Protein AF-A0A2G2PF97-F1 (afdb_monomer_lite)

Radius of gyration: 15.63 Å; chains: 1; bounding box: 39×35×48 Å

Foldseek 3Di:
DPPPDPDDWDKDFLFKFWFDDWDWDQFLNDTWTWTWGAGDDVRHQKIWIFIDDQFGAFIWIQHNVRDTDTAAGPPKHKWKWWQDPVGIDTDGPVVVVVVVVPPDPDTTIITIMIIGDDVVCVPPVVNQQVSLVVQVSRVHHNHDDNNSVVD

Sequence (151 aa):
MNNVSNEKRKTKEIFVGTLTAIEEEAINGTDIGMLIINGEDAYSGQTLKVATENENLFANIIDKEGVSKPYIMGPDSICYLLDGIDGIKILDVTAINDLFNCPISKSIKIYVIGIDAPQNVKNCPKLIENWCEINKSLGGPDTYTQAWLGA

Secondary structure (DSSP, 8-state):
----------EEEEEEEEEEEEEEEEETTEEEEEEEEEE-GGGTT-EEEEEESSSEEEEEEE-TT--EEEEEETTSEEEEEEEETTEEEEE-HHHHHHHHHS---S-EEEEEEEEPPPHHHHT-HHHHHHHHHHHHHTTS-SS---HHHH-

pLDDT: mean 84.65, std 14.06, range [39.16, 97.44]

Structure (mmCIF, N/CA/C/O backbone):
data_AF-A0A2G2PF97-F1
#
_entry.id   AF-A0A2G2PF97-F1
#
loop_
_atom_site.group_PDB
_atom_site.id
_atom_site.type_symbol
_atom_site.label_atom_id
_atom_site.label_alt_id
_atom_site.label_comp_id
_atom_site.label_asym_id
_atom_site.label_entity_id
_atom_site.label_seq_id
_atom_site.pdbx_PDB_ins_code
_atom_site.Cartn_x
_atom_site.Cartn_y
_atom_site.Cartn_z
_atom_site.occupancy
_atom_site.B_iso_or_equiv
_atom_site.auth_seq_id
_atom_site.auth_comp_id
_atom_site.auth_asym_id
_atom_site.auth_atom_id
_atom_site.pdbx_PDB_model_num
ATOM 1 N N . MET A 1 1 ? -8.492 -6.528 -29.016 1.00 39.16 1 MET A N 1
ATOM 2 C CA . MET A 1 1 ? -8.438 -7.980 -28.739 1.00 39.16 1 MET A CA 1
ATOM 3 C C . MET A 1 1 ? -8.668 -8.159 -27.250 1.00 39.16 1 MET A C 1
ATOM 5 O O . MET A 1 1 ? -7.832 -7.711 -26.479 1.00 39.16 1 MET A O 1
ATOM 9 N N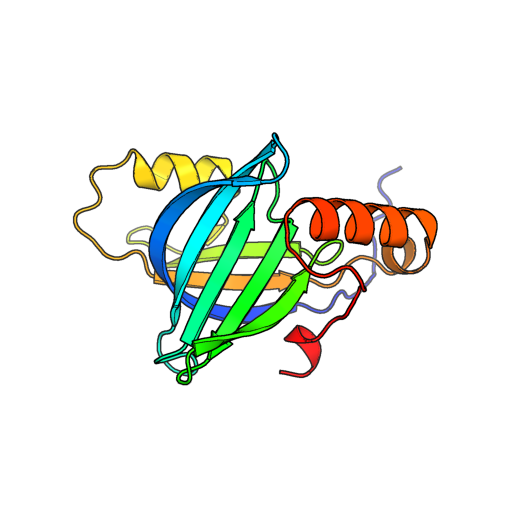 . ASN A 1 2 ? -9.800 -8.737 -26.842 1.00 45.00 2 ASN A N 1
ATOM 10 C CA . ASN A 1 2 ? -10.055 -9.059 -25.436 1.00 45.00 2 ASN A CA 1
ATOM 11 C C . ASN A 1 2 ? -9.400 -10.405 -25.127 1.00 45.00 2 ASN A C 1
ATOM 13 O O . ASN A 1 2 ? -10.047 -11.447 -25.187 1.00 45.00 2 ASN A O 1
ATOM 17 N N . ASN A 1 3 ? -8.097 -10.384 -24.853 1.00 47.41 3 ASN A N 1
ATOM 18 C CA . ASN A 1 3 ? -7.433 -11.535 -24.259 1.00 47.41 3 ASN A CA 1
ATOM 19 C C . ASN A 1 3 ? -7.862 -11.585 -22.795 1.00 47.41 3 ASN A C 1
ATOM 21 O O . ASN A 1 3 ? -7.356 -10.828 -21.970 1.00 47.41 3 ASN A O 1
ATOM 25 N N . VAL A 1 4 ? -8.826 -12.447 -22.477 1.00 54.84 4 VAL A N 1
ATOM 26 C CA . VAL A 1 4 ? -9.107 -12.792 -21.084 1.00 54.84 4 VAL A CA 1
ATOM 27 C C . VAL A 1 4 ? -7.865 -13.511 -20.567 1.00 54.84 4 VAL A C 1
ATOM 29 O O . VAL A 1 4 ? -7.532 -14.603 -21.026 1.00 54.84 4 VAL A O 1
ATOM 32 N N . SER A 1 5 ? -7.122 -12.854 -19.678 1.00 58.31 5 SER A N 1
ATOM 33 C CA . SER A 1 5 ? -5.981 -13.473 -19.013 1.00 58.31 5 SER A CA 1
ATOM 34 C C . SER A 1 5 ? -6.489 -14.620 -18.136 1.00 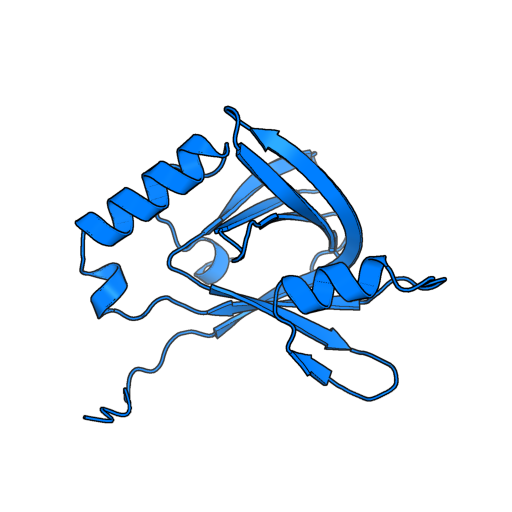58.31 5 SER A C 1
ATOM 36 O O . SER A 1 5 ? -7.270 -14.395 -17.216 1.00 58.31 5 SER A O 1
ATOM 38 N N . ASN A 1 6 ? -6.044 -15.848 -18.414 1.00 66.44 6 ASN A N 1
ATOM 39 C CA . ASN A 1 6 ? -6.277 -17.021 -17.558 1.00 66.44 6 ASN A CA 1
ATOM 40 C C . ASN A 1 6 ? -5.272 -17.096 -16.389 1.00 66.44 6 ASN A C 1
ATOM 42 O O . ASN A 1 6 ? -5.161 -18.126 -15.720 1.00 66.44 6 ASN A O 1
ATOM 46 N N . GLU A 1 7 ? -4.491 -16.037 -16.170 1.00 72.00 7 GLU A N 1
ATOM 47 C CA . GLU A 1 7 ? -3.489 -15.985 -15.117 1.00 72.00 7 GLU A CA 1
ATOM 48 C C . GLU A 1 7 ? -4.156 -15.948 -13.737 1.00 72.00 7 GLU A C 1
ATOM 50 O O . GLU A 1 7 ? -4.884 -15.016 -13.389 1.00 72.00 7 GLU A O 1
ATOM 55 N N . LYS A 1 8 ? -3.880 -16.971 -12.922 1.00 83.00 8 LYS A N 1
ATOM 56 C CA . LYS A 1 8 ? -4.298 -17.012 -11.519 1.00 83.00 8 LYS A CA 1
ATOM 57 C C . LYS A 1 8 ? -3.319 -16.193 -10.681 1.00 83.00 8 LYS A C 1
ATOM 59 O O . LYS A 1 8 ? -2.314 -16.721 -10.211 1.00 83.00 8 LYS A O 1
ATOM 64 N N . ARG A 1 9 ? -3.615 -14.905 -10.512 1.00 88.38 9 ARG A N 1
ATOM 65 C CA . ARG A 1 9 ? -2.858 -14.019 -9.616 1.00 88.38 9 ARG A CA 1
ATOM 66 C C . ARG A 1 9 ? -3.170 -14.364 -8.162 1.00 88.38 9 ARG A C 1
ATOM 68 O O . ARG A 1 9 ? -4.299 -14.735 -7.840 1.00 88.38 9 ARG A O 1
ATOM 75 N N . LYS A 1 10 ? -2.168 -14.272 -7.286 1.00 92.31 10 LYS A N 1
ATOM 76 C CA . LYS A 1 10 ? -2.383 -14.442 -5.845 1.00 92.31 10 LYS A CA 1
ATOM 77 C C . LYS A 1 10 ? -3.115 -13.216 -5.303 1.00 92.31 10 LYS A C 1
ATOM 79 O O . LYS A 1 10 ? -2.770 -12.087 -5.643 1.00 92.31 10 LYS A O 1
ATOM 84 N N . THR A 1 11 ? -4.097 -13.453 -4.445 1.00 92.88 11 THR A N 1
ATOM 85 C CA . THR A 1 11 ? -4.852 -12.413 -3.744 1.00 92.88 11 THR A CA 1
ATOM 86 C C . THR A 1 11 ? -4.919 -12.785 -2.276 1.00 92.88 11 THR A C 1
ATOM 88 O O . THR A 1 11 ? -5.133 -13.956 -1.954 1.00 92.88 11 THR A O 1
ATOM 91 N N . LYS A 1 12 ? -4.705 -11.813 -1.392 1.00 93.25 12 LYS A N 1
ATOM 92 C CA . LYS A 1 12 ? -4.648 -12.050 0.050 1.00 93.25 12 LYS A CA 1
ATOM 93 C C . LYS A 1 12 ? -5.150 -10.827 0.806 1.00 93.25 12 LYS A C 1
ATOM 95 O O . LYS A 1 12 ? -4.878 -9.704 0.396 1.00 93.25 12 LYS A O 1
ATOM 100 N N . GLU A 1 13 ? -5.834 -11.046 1.921 1.00 93.88 13 GLU A N 1
ATOM 101 C CA . GLU A 1 13 ? -5.966 -10.016 2.948 1.00 93.88 13 GLU A CA 1
ATOM 102 C C . GLU A 1 13 ? -4.589 -9.778 3.571 1.00 93.88 13 GLU A C 1
ATOM 104 O O . GLU A 1 13 ? -3.987 -10.692 4.134 1.00 93.88 13 GLU A O 1
ATOM 109 N N . ILE A 1 14 ? -4.065 -8.569 3.408 1.00 95.56 14 ILE A N 1
ATOM 110 C CA . ILE A 1 14 ? -2.736 -8.202 3.902 1.00 95.56 14 ILE A CA 1
ATOM 111 C C . ILE A 1 14 ? -2.816 -7.375 5.184 1.00 95.56 14 ILE A C 1
ATOM 113 O O . ILE A 1 14 ? -1.832 -7.262 5.904 1.00 95.56 14 ILE A O 1
ATOM 117 N N . PHE A 1 15 ? -3.974 -6.783 5.480 1.00 96.12 15 PHE A N 1
ATOM 118 C CA . PHE A 1 15 ? -4.189 -6.045 6.717 1.00 96.12 15 PHE A CA 1
ATOM 119 C C . PHE A 1 15 ? -5.681 -5.858 6.985 1.00 96.12 15 PHE A C 1
ATOM 121 O O . PHE A 1 15 ? -6.468 -5.708 6.049 1.00 96.12 15 PHE A O 1
ATOM 128 N N . VAL A 1 16 ? -6.062 -5.797 8.257 1.00 94.81 16 VAL A N 1
ATOM 129 C CA . VAL A 1 16 ? -7.402 -5.389 8.697 1.00 94.81 16 VAL A CA 1
ATOM 130 C C . VAL A 1 16 ? -7.239 -4.369 9.799 1.00 94.81 16 VAL A C 1
ATOM 132 O O . VAL A 1 16 ? -6.439 -4.567 10.715 1.00 94.81 16 VAL A O 1
ATOM 135 N N . GLY A 1 17 ? -7.995 -3.283 9.726 1.00 93.19 17 GLY A N 1
ATOM 136 C CA . GLY A 1 17 ? -7.918 -2.255 10.745 1.00 93.19 17 GLY A CA 1
ATOM 137 C C . GLY A 1 17 ? -8.967 -1.174 10.606 1.00 93.19 17 GLY A C 1
ATOM 138 O O . GLY A 1 17 ? -9.879 -1.266 9.789 1.00 93.19 17 GLY A O 1
ATOM 139 N N . THR A 1 18 ? -8.797 -0.125 11.394 1.00 89.56 18 THR A N 1
ATOM 140 C CA . THR A 1 18 ? -9.566 1.110 11.286 1.00 89.56 18 THR A CA 1
ATOM 141 C C . THR A 1 18 ? -8.703 2.175 10.618 1.00 89.56 18 THR A C 1
ATOM 143 O O . THR A 1 18 ? -7.591 2.450 11.073 1.00 89.56 18 THR A O 1
ATOM 146 N N . LEU A 1 19 ? -9.220 2.802 9.560 1.00 87.25 19 LEU A N 1
ATOM 147 C CA . LEU A 1 19 ? -8.606 3.988 8.961 1.00 87.25 19 LEU A CA 1
ATOM 148 C C . LEU A 1 19 ? -8.769 5.174 9.923 1.00 87.25 19 LEU A C 1
ATOM 150 O O . LEU A 1 19 ? -9.894 5.563 10.237 1.00 87.25 19 LEU A O 1
ATOM 154 N N . THR A 1 20 ? -7.659 5.720 10.421 1.00 85.50 20 THR A N 1
ATOM 155 C CA . THR A 1 20 ? -7.666 6.764 11.463 1.00 85.50 20 THR A CA 1
ATOM 156 C C . THR A 1 20 ? -7.244 8.139 10.975 1.00 85.50 20 THR A C 1
ATOM 158 O O . THR A 1 20 ? -7.612 9.129 11.601 1.00 85.50 20 THR A O 1
ATOM 161 N N . ALA A 1 21 ? -6.478 8.214 9.887 1.00 83.38 21 ALA A N 1
ATOM 162 C CA . ALA A 1 21 ? -6.068 9.477 9.287 1.00 83.38 21 ALA A CA 1
ATOM 163 C C . ALA A 1 21 ? -5.718 9.297 7.806 1.00 83.38 21 ALA A C 1
ATOM 165 O O . ALA A 1 21 ? -5.315 8.210 7.383 1.00 83.38 21 ALA A O 1
ATOM 166 N N . ILE A 1 22 ? -5.851 10.390 7.059 1.00 82.69 22 ILE A N 1
ATOM 167 C CA . ILE A 1 22 ? -5.181 10.611 5.780 1.00 82.69 22 ILE A CA 1
ATOM 168 C C . ILE A 1 22 ? -4.387 11.894 5.962 1.00 82.69 22 ILE 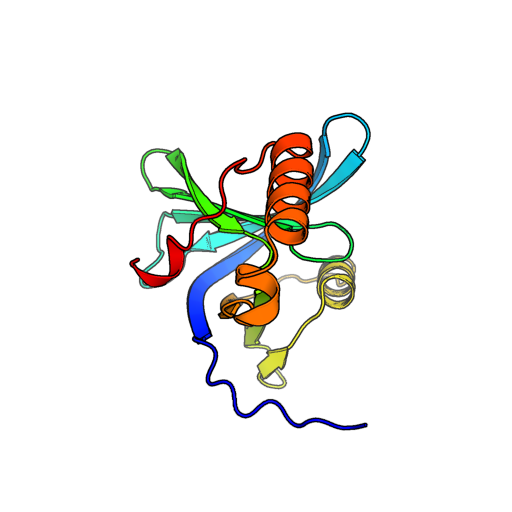A C 1
ATOM 170 O O . ILE A 1 22 ? -4.963 12.944 6.246 1.00 82.69 22 ILE A O 1
ATOM 174 N N . GLU A 1 23 ? -3.072 11.779 5.882 1.00 85.56 23 GLU A N 1
ATOM 175 C CA . GLU A 1 23 ? -2.151 12.903 6.008 1.00 85.56 23 GLU A CA 1
ATOM 176 C C . GLU A 1 23 ? -1.636 13.271 4.616 1.00 85.56 23 GLU A C 1
ATOM 178 O O . GLU A 1 23 ? -1.422 12.392 3.786 1.00 85.56 23 GLU A O 1
ATOM 183 N N . GLU A 1 24 ? -1.456 14.559 4.342 1.00 82.06 24 GLU A N 1
ATOM 184 C CA . GLU A 1 24 ? -0.735 15.010 3.151 1.00 82.06 24 GLU A CA 1
ATOM 185 C C . GLU A 1 24 ? 0.729 15.227 3.535 1.00 82.06 24 GLU A C 1
ATOM 187 O O . GLU A 1 24 ? 1.034 15.981 4.464 1.00 82.06 24 GLU A O 1
ATOM 192 N N . GLU A 1 25 ? 1.640 14.563 2.828 1.00 83.38 25 GLU A N 1
ATOM 193 C CA . GLU A 1 25 ? 3.079 14.721 3.002 1.00 83.38 25 GLU A CA 1
ATOM 194 C C . GLU A 1 25 ? 3.707 15.217 1.696 1.00 83.38 25 GLU A C 1
ATOM 196 O O . GLU A 1 25 ? 3.533 14.621 0.637 1.00 83.38 25 GLU A O 1
ATOM 201 N N . ALA A 1 26 ? 4.483 16.298 1.771 1.00 81.25 26 ALA A N 1
ATOM 202 C CA . ALA A 1 26 ? 5.286 16.761 0.645 1.00 81.25 26 ALA A CA 1
ATOM 203 C C . ALA A 1 26 ? 6.659 16.076 0.688 1.00 81.25 26 ALA A C 1
ATOM 205 O O . ALA A 1 26 ? 7.520 16.437 1.498 1.00 81.25 26 ALA A O 1
ATOM 206 N N . ILE A 1 27 ? 6.890 15.104 -0.197 1.00 79.44 27 ILE A N 1
ATOM 207 C CA . ILE A 1 27 ? 8.156 14.371 -0.292 1.00 79.44 27 ILE A CA 1
ATOM 208 C C . ILE A 1 27 ? 8.844 14.727 -1.605 1.00 79.44 27 ILE A C 1
ATOM 210 O O . ILE A 1 27 ? 8.317 14.508 -2.690 1.00 79.44 27 ILE A O 1
ATOM 214 N N . ASN A 1 28 ? 10.044 15.310 -1.512 1.00 78.69 28 ASN A N 1
ATOM 215 C CA . ASN A 1 28 ? 10.846 15.726 -2.671 1.00 78.69 28 ASN A CA 1
ATOM 216 C C . ASN A 1 28 ? 10.081 16.611 -3.679 1.00 78.69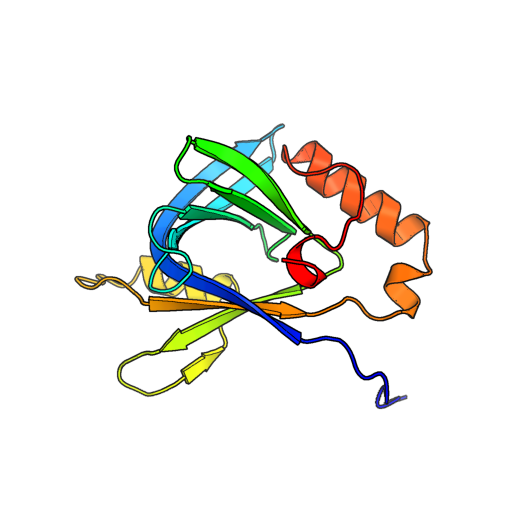 28 ASN A C 1
ATOM 218 O O . ASN A 1 28 ? 10.334 16.560 -4.881 1.00 78.69 28 ASN A O 1
ATOM 222 N N . GLY A 1 29 ? 9.163 17.446 -3.180 1.00 78.25 29 GLY A N 1
ATOM 223 C CA . GLY A 1 29 ? 8.347 18.342 -4.003 1.00 78.25 29 GLY A CA 1
ATOM 224 C C . GLY A 1 29 ? 7.148 17.674 -4.681 1.00 78.25 29 GLY A C 1
ATOM 225 O O . GLY A 1 29 ? 6.551 18.294 -5.556 1.00 78.25 29 GLY A O 1
ATOM 226 N N . THR A 1 30 ? 6.818 16.439 -4.295 1.00 79.56 30 THR A N 1
ATOM 227 C CA . THR A 1 30 ? 5.605 15.720 -4.702 1.00 79.56 30 THR A CA 1
ATOM 228 C C . THR A 1 30 ? 4.679 15.592 -3.498 1.00 79.56 30 THR A C 1
ATOM 230 O O . THR A 1 30 ? 5.126 15.164 -2.432 1.00 79.56 30 THR A O 1
ATOM 233 N N . ASP A 1 31 ? 3.417 15.978 -3.661 1.00 82.56 31 ASP A N 1
ATOM 234 C CA . ASP A 1 31 ? 2.404 15.854 -2.614 1.00 82.56 31 ASP A CA 1
ATOM 235 C C . ASP A 1 31 ? 1.817 14.443 -2.657 1.00 82.56 31 ASP A C 1
ATOM 237 O O . ASP A 1 31 ? 1.212 14.047 -3.653 1.00 82.56 31 ASP A O 1
ATOM 241 N N . ILE A 1 32 ? 1.994 13.683 -1.578 1.00 86.56 32 ILE A N 1
ATOM 242 C CA . ILE A 1 32 ? 1.441 12.337 -1.446 1.00 86.56 32 ILE A CA 1
ATOM 243 C C . ILE A 1 32 ? 0.433 12.273 -0.305 1.00 86.56 32 ILE A C 1
ATOM 245 O O . ILE A 1 32 ? 0.599 12.898 0.742 1.00 86.56 32 ILE A O 1
ATOM 249 N N . GLY A 1 33 ? -0.604 11.466 -0.495 1.00 87.50 33 GLY A N 1
ATOM 250 C CA . GLY A 1 33 ? -1.491 11.054 0.580 1.00 87.50 33 GLY A CA 1
ATOM 251 C C . GLY A 1 33 ? -0.883 9.894 1.363 1.00 87.50 33 GLY A C 1
ATOM 252 O O . GLY A 1 33 ? -0.336 8.954 0.789 1.00 87.50 33 GLY A O 1
ATOM 253 N N . MET A 1 34 ? -1.028 9.928 2.680 1.00 90.00 34 MET A N 1
ATOM 254 C CA . MET A 1 34 ? -0.598 8.885 3.600 1.00 90.00 34 MET A CA 1
ATOM 255 C C . MET A 1 34 ? -1.796 8.383 4.394 1.00 90.00 34 MET A C 1
ATOM 257 O O . MET A 1 34 ? -2.253 9.025 5.339 1.00 90.00 34 MET A O 1
ATOM 261 N N . LEU A 1 35 ? -2.307 7.210 4.024 1.00 90.00 35 LEU A N 1
ATOM 262 C CA . LEU A 1 35 ? -3.369 6.547 4.774 1.00 90.00 35 LEU A CA 1
ATOM 263 C C . LEU A 1 35 ? -2.762 5.852 5.988 1.00 90.00 35 LEU A C 1
ATOM 265 O O . LEU A 1 35 ? -1.826 5.060 5.857 1.00 90.00 35 LEU A O 1
ATOM 269 N N . ILE A 1 36 ? -3.339 6.101 7.160 1.00 91.81 36 ILE A N 1
ATOM 270 C CA . ILE A 1 36 ? -2.923 5.490 8.423 1.00 91.81 36 ILE A CA 1
ATOM 271 C C . ILE A 1 36 ? -4.034 4.573 8.917 1.00 91.81 36 ILE A C 1
ATOM 273 O O . ILE A 1 36 ? -5.109 5.032 9.310 1.00 91.81 36 ILE A O 1
ATOM 277 N N . ILE A 1 37 ? -3.758 3.269 8.912 1.00 93.44 37 ILE A N 1
ATOM 278 C CA . ILE A 1 37 ? -4.702 2.224 9.304 1.00 93.44 37 ILE A CA 1
ATOM 279 C C . ILE A 1 37 ? -4.160 1.516 10.544 1.00 93.44 37 ILE A C 1
ATOM 281 O O . ILE A 1 37 ? -3.124 0.852 10.492 1.00 93.44 37 ILE A O 1
ATOM 285 N N . ASN A 1 38 ? -4.871 1.629 11.662 1.00 94.62 38 ASN A N 1
ATOM 286 C CA . ASN A 1 38 ? -4.509 0.943 12.898 1.00 94.62 38 ASN A CA 1
ATOM 287 C C . ASN A 1 38 ? -5.099 -0.463 12.914 1.00 94.62 38 ASN A C 1
ATOM 289 O O . ASN A 1 38 ? -6.302 -0.636 12.721 1.00 94.62 38 ASN A O 1
ATOM 293 N N . GLY A 1 39 ? -4.241 -1.457 13.132 1.00 95.88 39 GLY A N 1
ATOM 294 C CA . GLY A 1 39 ? -4.585 -2.863 13.001 1.00 95.88 39 GLY A CA 1
ATOM 295 C C . GLY A 1 39 ? -5.595 -3.341 14.037 1.00 95.88 39 GLY A C 1
ATOM 296 O O . GLY A 1 39 ? -5.532 -2.992 15.218 1.00 95.88 39 GLY A O 1
ATOM 297 N N . GLU A 1 40 ? -6.503 -4.192 13.578 1.00 93.19 40 GLU A N 1
ATOM 298 C CA . GLU A 1 40 ? -7.483 -4.916 14.381 1.00 93.19 40 GLU A CA 1
ATOM 299 C C . GLU A 1 40 ? -7.201 -6.418 14.346 1.00 93.19 40 GLU A C 1
ATOM 301 O O . GLU A 1 40 ? -6.428 -6.906 13.519 1.00 93.19 40 GLU A O 1
ATOM 306 N N . ASP A 1 41 ? -7.846 -7.164 15.244 1.00 91.19 41 ASP A N 1
ATOM 307 C CA . ASP A 1 41 ? -7.804 -8.625 15.260 1.00 91.19 41 ASP A CA 1
ATOM 308 C C . ASP A 1 41 ? -6.351 -9.155 15.253 1.00 91.19 41 ASP A C 1
ATOM 310 O O . ASP A 1 41 ? -5.558 -8.831 16.145 1.00 91.19 41 ASP A O 1
ATOM 314 N N . ALA A 1 42 ? -5.973 -9.936 14.236 1.00 92.75 42 ALA A N 1
ATOM 315 C CA . ALA A 1 42 ? -4.624 -10.487 14.075 1.00 92.75 42 ALA A CA 1
ATOM 316 C C . ALA A 1 42 ? -3.528 -9.414 13.897 1.00 92.75 42 ALA A C 1
ATOM 318 O O . ALA A 1 42 ? -2.355 -9.683 14.159 1.00 92.75 42 ALA A O 1
ATOM 319 N N . TYR A 1 43 ? -3.902 -8.197 13.502 1.00 95.12 43 TYR A N 1
ATOM 320 C CA . TYR A 1 43 ? -3.001 -7.068 13.271 1.00 95.12 43 TYR A CA 1
ATOM 321 C C . TYR A 1 43 ? -2.961 -6.088 14.454 1.00 95.12 43 TYR A C 1
ATOM 323 O O . TYR A 1 43 ? -2.302 -5.053 14.373 1.00 95.12 43 TYR A O 1
ATOM 331 N N . SER A 1 44 ? -3.634 -6.400 15.570 1.00 95.50 44 SER A N 1
ATOM 332 C CA . SER A 1 44 ? -3.717 -5.506 16.731 1.00 95.50 44 SER A CA 1
ATOM 333 C C . SER A 1 44 ? -2.341 -5.046 17.223 1.00 95.50 44 SER A C 1
ATOM 335 O O . SER A 1 44 ? -1.440 -5.857 17.469 1.00 95.50 44 SER A O 1
ATOM 337 N N . GLY A 1 45 ? -2.208 -3.727 17.394 1.00 95.12 45 GLY A N 1
ATOM 338 C CA . GLY A 1 45 ? -0.992 -3.040 17.838 1.00 95.12 45 GLY A CA 1
ATOM 339 C C . GLY A 1 45 ? 0.021 -2.754 16.728 1.00 95.12 45 GLY A C 1
ATOM 340 O O . GLY A 1 45 ? 1.095 -2.249 17.026 1.00 95.12 45 GLY A O 1
ATOM 341 N N . GLN A 1 46 ? -0.308 -3.076 15.478 1.00 97.44 46 GLN A N 1
ATOM 342 C CA . GLN A 1 46 ? 0.459 -2.682 14.299 1.00 97.44 46 GLN A CA 1
ATOM 343 C C . GLN A 1 46 ? -0.258 -1.536 13.581 1.00 97.44 46 GLN A C 1
ATOM 345 O O . GLN A 1 46 ? -1.475 -1.378 13.705 1.00 97.44 46 GLN A O 1
ATOM 350 N N . THR A 1 47 ? 0.479 -0.776 12.782 1.00 97.31 47 THR A N 1
ATOM 351 C CA . THR A 1 47 ? -0.080 0.265 11.913 1.00 97.31 47 THR A CA 1
ATOM 352 C C . THR A 1 47 ? 0.371 0.012 10.484 1.00 97.31 47 THR A C 1
ATOM 354 O O . THR A 1 47 ? 1.561 -0.169 10.232 1.00 97.31 47 THR A O 1
ATOM 357 N N . LEU A 1 48 ? -0.564 0.025 9.539 1.00 97.06 48 LEU A N 1
ATOM 358 C CA . LEU A 1 48 ? -0.246 0.062 8.118 1.00 97.06 48 LEU A CA 1
ATOM 359 C C . LEU A 1 48 ? -0.272 1.518 7.652 1.00 97.06 48 LEU A C 1
ATOM 361 O O . LEU A 1 48 ? -1.291 2.198 7.786 1.00 97.06 48 LEU A O 1
ATOM 365 N N . LYS A 1 49 ? 0.849 1.983 7.099 1.00 95.12 49 LYS A N 1
ATOM 366 C CA . LYS A 1 49 ? 0.938 3.271 6.408 1.00 95.12 49 LYS A CA 1
ATOM 367 C C . LYS A 1 49 ? 0.986 3.030 4.910 1.00 95.12 49 LYS A C 1
ATOM 369 O O . LYS A 1 49 ? 1.916 2.367 4.453 1.00 95.12 49 LYS A O 1
ATOM 374 N N . VAL A 1 50 ? 0.020 3.559 4.164 1.00 94.56 50 VAL A N 1
ATOM 375 C CA . VAL A 1 50 ? -0.045 3.423 2.702 1.00 94.56 50 VAL A CA 1
ATOM 376 C C . VAL A 1 50 ? 0.184 4.778 2.050 1.00 94.56 50 VAL A C 1
ATOM 378 O O . VAL A 1 50 ? -0.562 5.714 2.322 1.00 94.56 50 VAL A O 1
ATOM 381 N N . ALA A 1 51 ? 1.195 4.862 1.188 1.00 93.00 51 ALA A N 1
ATOM 382 C CA . ALA A 1 51 ? 1.439 6.021 0.343 1.00 93.00 51 ALA A CA 1
ATOM 383 C C . ALA A 1 51 ? 0.580 5.942 -0.918 1.00 93.00 51 ALA A C 1
ATOM 385 O O . ALA A 1 51 ? 0.546 4.905 -1.591 1.00 93.00 51 ALA A O 1
ATOM 386 N N . THR A 1 52 ? -0.094 7.038 -1.246 1.00 89.50 52 THR A N 1
ATOM 387 C CA . THR A 1 52 ? -0.970 7.145 -2.408 1.00 89.50 52 THR A CA 1
ATOM 388 C C . THR A 1 52 ? -0.781 8.469 -3.134 1.00 89.50 52 THR A C 1
ATOM 390 O O . THR A 1 52 ? -0.580 9.510 -2.518 1.00 89.50 52 THR A O 1
ATOM 393 N N . GLU A 1 53 ? -0.930 8.427 -4.452 1.00 84.12 53 GLU A N 1
ATOM 394 C CA . GLU A 1 53 ? -1.310 9.591 -5.255 1.00 84.12 53 GLU A CA 1
ATOM 395 C C . GLU A 1 53 ? -2.680 9.293 -5.875 1.00 84.12 53 GLU A C 1
ATOM 397 O O . GLU A 1 53 ? -3.666 9.187 -5.149 1.00 84.12 53 GLU A O 1
ATOM 402 N N . ASN A 1 54 ? -2.739 9.055 -7.188 1.00 80.94 54 ASN A N 1
ATOM 403 C CA . ASN A 1 54 ? -3.919 8.504 -7.860 1.00 80.94 54 ASN A CA 1
ATOM 404 C C . ASN A 1 54 ? -4.073 6.993 -7.606 1.00 80.94 54 ASN A C 1
ATOM 406 O O . ASN A 1 54 ? -5.187 6.472 -7.579 1.00 80.94 54 ASN A O 1
ATOM 410 N N . GLU A 1 55 ? -2.959 6.292 -7.380 1.00 85.44 55 GLU A N 1
ATOM 411 C CA . GLU A 1 55 ? -2.898 4.877 -7.025 1.00 85.44 55 GLU A CA 1
ATOM 412 C C . GLU A 1 55 ? -2.171 4.680 -5.690 1.00 85.44 55 GLU A C 1
ATOM 414 O O . GLU A 1 55 ? -1.288 5.458 -5.327 1.00 85.44 55 GLU A O 1
ATOM 419 N N . ASN A 1 56 ? -2.490 3.588 -4.989 1.00 92.25 56 ASN A N 1
ATOM 420 C CA . ASN A 1 56 ? -1.697 3.145 -3.845 1.00 92.25 56 ASN A CA 1
ATOM 421 C C . ASN A 1 56 ? -0.338 2.628 -4.339 1.00 92.25 56 ASN A C 1
ATOM 423 O O . ASN A 1 56 ? -0.278 1.638 -5.073 1.00 92.25 56 ASN A O 1
ATOM 427 N N . LEU A 1 57 ? 0.741 3.280 -3.918 1.00 94.06 57 LEU A N 1
ATOM 428 C CA . LEU A 1 57 ? 2.085 3.054 -4.446 1.00 94.06 57 LEU A CA 1
ATOM 429 C C . LEU A 1 57 ? 2.839 1.998 -3.640 1.00 94.06 57 LEU A C 1
ATOM 431 O O . LEU A 1 57 ? 3.382 1.040 -4.192 1.00 94.06 57 LEU A O 1
ATOM 435 N N . PHE A 1 58 ? 2.854 2.152 -2.318 1.00 95.44 58 PHE A N 1
ATOM 436 C CA . PHE A 1 58 ? 3.475 1.208 -1.397 1.00 95.44 58 PHE A CA 1
ATOM 437 C C . PHE A 1 58 ? 2.868 1.319 -0.005 1.00 95.44 58 PHE A C 1
ATOM 439 O O . PHE A 1 58 ? 2.244 2.319 0.346 1.00 95.44 58 PHE A O 1
ATOM 446 N N . ALA A 1 59 ? 3.084 0.289 0.805 1.00 96.38 59 ALA A N 1
ATOM 447 C CA . ALA A 1 59 ? 2.749 0.311 2.211 1.00 96.38 59 ALA A CA 1
ATOM 448 C C . ALA A 1 59 ? 3.879 -0.241 3.073 1.00 96.38 59 ALA A C 1
ATOM 450 O O . ALA A 1 59 ? 4.518 -1.247 2.742 1.00 96.38 59 ALA A O 1
ATOM 451 N N . ASN A 1 60 ? 4.054 0.404 4.220 1.00 95.56 60 ASN A N 1
ATOM 452 C CA . ASN A 1 60 ? 4.922 -0.051 5.289 1.00 95.56 60 ASN A CA 1
ATOM 453 C C . ASN A 1 60 ? 4.067 -0.524 6.462 1.00 95.56 60 ASN A C 1
ATOM 455 O O . ASN A 1 60 ? 3.074 0.118 6.817 1.00 95.56 60 ASN A O 1
ATOM 459 N N . ILE A 1 61 ? 4.482 -1.624 7.084 1.00 95.69 61 ILE A N 1
ATOM 460 C CA . ILE A 1 61 ? 3.931 -2.064 8.361 1.00 95.69 61 ILE A CA 1
ATOM 461 C C . ILE A 1 61 ? 4.841 -1.561 9.478 1.00 95.69 61 ILE A C 1
ATOM 463 O O . ILE A 1 61 ? 6.063 -1.706 9.414 1.00 95.69 61 ILE A O 1
ATOM 467 N N . ILE A 1 62 ? 4.245 -0.929 10.478 1.00 97.00 62 ILE A N 1
ATOM 468 C CA . ILE A 1 62 ? 4.909 -0.498 11.701 1.00 97.00 62 ILE A CA 1
ATOM 469 C C . ILE A 1 62 ? 4.476 -1.480 12.782 1.00 97.00 62 ILE A C 1
ATOM 471 O O . ILE A 1 62 ? 3.283 -1.589 13.076 1.00 97.00 62 ILE A O 1
ATOM 475 N N . ASP A 1 63 ? 5.431 -2.236 13.321 1.00 94.94 63 ASP A N 1
ATOM 476 C CA . ASP A 1 63 ? 5.158 -3.195 14.391 1.00 94.94 63 ASP A CA 1
ATOM 477 C C . ASP A 1 63 ? 4.977 -2.510 15.758 1.00 94.94 63 ASP A C 1
ATOM 479 O O . ASP A 1 63 ? 5.052 -1.286 15.895 1.00 94.94 63 ASP A O 1
ATOM 483 N N . LYS A 1 64 ? 4.691 -3.312 16.788 1.00 91.62 64 LYS A N 1
ATOM 484 C CA . LYS A 1 64 ? 4.394 -2.832 18.148 1.00 91.62 64 LYS A CA 1
ATOM 485 C C . LYS A 1 64 ? 5.574 -2.102 18.783 1.00 91.62 64 LYS A C 1
ATOM 487 O O . LYS A 1 64 ? 5.379 -1.277 19.672 1.00 91.62 64 LYS A O 1
ATOM 492 N N . GLU A 1 65 ? 6.788 -2.420 18.345 1.00 93.56 65 GLU A N 1
ATOM 493 C CA . GLU A 1 65 ? 8.022 -1.771 18.765 1.00 93.56 65 GLU A CA 1
ATOM 494 C C . GLU A 1 65 ? 8.302 -0.467 17.992 1.00 93.56 65 GLU A C 1
ATOM 496 O O . GLU A 1 65 ? 9.293 0.210 18.267 1.00 93.56 65 GLU A O 1
ATOM 501 N N . GLY A 1 66 ? 7.433 -0.090 17.047 1.00 92.69 66 GLY A N 1
ATOM 502 C CA . GLY A 1 66 ? 7.574 1.107 16.223 1.00 92.69 66 GLY A CA 1
ATOM 503 C C . GLY A 1 66 ? 8.526 0.931 15.040 1.00 92.69 66 GLY A C 1
ATOM 504 O O . GLY A 1 66 ? 8.917 1.922 14.419 1.00 92.69 66 GLY A O 1
ATOM 505 N N . VAL A 1 67 ? 8.924 -0.301 14.708 1.00 95.12 67 VAL A N 1
ATOM 506 C CA . VAL A 1 67 ? 9.837 -0.568 13.596 1.00 95.12 67 VAL A CA 1
ATOM 507 C C . VAL A 1 67 ? 9.045 -0.619 12.293 1.00 95.12 67 VAL A C 1
ATOM 509 O O . VAL A 1 67 ? 8.218 -1.503 12.077 1.00 95.12 67 VAL A O 1
ATOM 512 N N . SER A 1 68 ? 9.332 0.331 11.402 1.00 94.56 68 SER A N 1
ATOM 513 C CA . SER A 1 68 ? 8.750 0.403 10.059 1.00 94.56 68 SER A CA 1
ATOM 514 C C . SER A 1 68 ? 9.471 -0.539 9.092 1.00 94.56 68 SER A C 1
ATOM 516 O O . SER A 1 68 ? 10.703 -0.516 9.002 1.00 94.56 68 SER A O 1
ATOM 518 N N . LYS A 1 69 ? 8.716 -1.364 8.360 1.00 93.50 69 LYS A N 1
ATOM 519 C CA . LYS A 1 69 ? 9.239 -2.314 7.367 1.00 93.50 69 LYS A CA 1
ATOM 520 C C . LYS A 1 69 ? 8.416 -2.255 6.073 1.00 93.50 69 LYS A C 1
ATOM 522 O O . LYS A 1 69 ? 7.185 -2.251 6.158 1.00 93.50 69 LYS A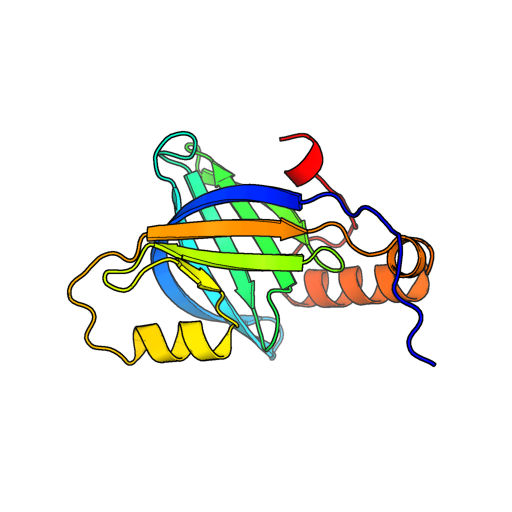 O 1
ATOM 527 N N . PRO A 1 70 ? 9.060 -2.275 4.888 1.00 94.12 70 PRO A N 1
ATOM 528 C CA . PRO A 1 70 ? 8.363 -2.452 3.618 1.00 94.12 70 PRO A CA 1
ATOM 529 C C . PRO A 1 70 ? 7.503 -3.709 3.626 1.00 94.12 70 PRO A C 1
ATOM 531 O O . PRO A 1 70 ? 7.962 -4.772 4.049 1.00 94.12 70 PRO A O 1
ATOM 534 N N . TYR A 1 71 ? 6.261 -3.587 3.164 1.00 95.25 71 TYR A N 1
ATOM 535 C CA . TYR A 1 71 ? 5.293 -4.675 3.250 1.00 95.25 71 TYR A CA 1
ATOM 536 C C . TYR A 1 71 ? 4.727 -5.077 1.886 1.00 95.25 71 TYR A C 1
ATOM 538 O O . TYR A 1 71 ? 4.780 -6.249 1.501 1.00 95.25 71 TYR A O 1
ATOM 546 N N . ILE A 1 72 ? 4.247 -4.098 1.124 1.00 96.69 72 ILE A N 1
ATOM 547 C CA . ILE A 1 72 ? 3.766 -4.270 -0.250 1.00 96.69 72 ILE A CA 1
ATOM 548 C C . ILE A 1 72 ? 4.106 -3.020 -1.059 1.00 96.69 72 ILE A C 1
ATOM 550 O O . ILE A 1 72 ? 4.157 -1.920 -0.515 1.00 96.69 72 ILE A O 1
ATOM 554 N N . MET A 1 73 ? 4.364 -3.185 -2.350 1.00 96.12 73 MET A N 1
ATOM 555 C CA . MET A 1 73 ? 4.669 -2.084 -3.257 1.00 96.12 73 MET A CA 1
ATOM 556 C C . MET A 1 73 ? 4.237 -2.417 -4.680 1.00 96.12 73 MET A C 1
ATOM 558 O O . MET A 1 73 ? 4.171 -3.591 -5.058 1.00 96.12 73 MET A O 1
ATOM 562 N N . GLY A 1 74 ? 4.019 -1.376 -5.479 1.00 94.75 74 GLY A N 1
ATOM 563 C CA . GLY A 1 74 ? 3.851 -1.504 -6.915 1.00 94.75 74 GLY A CA 1
ATOM 564 C C . GLY A 1 74 ? 5.007 -2.303 -7.542 1.00 94.75 74 GLY A C 1
ATOM 565 O O . GLY A 1 74 ? 6.153 -2.191 -7.094 1.00 94.75 74 GLY A O 1
ATOM 566 N N . PRO A 1 75 ? 4.732 -3.133 -8.562 1.00 95.00 75 PRO A N 1
ATOM 567 C CA . PRO A 1 75 ? 3.468 -3.245 -9.300 1.00 95.00 75 PRO A CA 1
ATOM 568 C C . PRO A 1 75 ? 2.352 -4.073 -8.635 1.00 95.00 75 PRO A C 1
ATOM 570 O O . PRO A 1 75 ? 1.294 -4.231 -9.250 1.00 95.00 75 PRO A O 1
ATOM 573 N N . ASP A 1 76 ? 2.557 -4.642 -7.442 1.00 96.19 76 ASP A N 1
ATOM 574 C CA . ASP A 1 76 ? 1.471 -5.347 -6.751 1.00 96.19 76 ASP A CA 1
ATOM 575 C C . ASP A 1 76 ? 0.401 -4.335 -6.330 1.00 96.19 76 ASP A C 1
ATOM 577 O O . ASP A 1 76 ? 0.703 -3.224 -5.899 1.00 96.19 76 ASP A O 1
ATOM 581 N N . SER A 1 77 ? -0.870 -4.700 -6.485 1.00 95.25 77 SER A N 1
ATOM 582 C CA . SER A 1 77 ? -1.971 -3.788 -6.184 1.00 95.25 77 SER A CA 1
ATOM 583 C C . SER A 1 77 ? -2.335 -3.849 -4.707 1.00 95.25 77 SER A C 1
ATOM 585 O O . SER A 1 77 ? -2.479 -4.933 -4.139 1.00 95.25 77 SER A O 1
ATOM 587 N N . ILE A 1 78 ? -2.554 -2.677 -4.122 1.00 95.38 78 ILE A N 1
ATOM 588 C CA . ILE A 1 78 ? -3.158 -2.503 -2.803 1.00 95.38 78 ILE A CA 1
ATOM 589 C C . ILE A 1 78 ? -4.589 -2.030 -3.049 1.00 95.38 78 ILE A C 1
ATOM 591 O O . ILE A 1 78 ? -4.804 -0.997 -3.685 1.00 95.38 78 ILE A O 1
ATOM 595 N N . CYS A 1 79 ? -5.568 -2.799 -2.592 1.00 92.31 79 CYS A N 1
ATOM 596 C CA . CYS A 1 79 ? -6.986 -2.518 -2.781 1.00 92.31 79 CYS A CA 1
ATOM 597 C C . CYS A 1 79 ? -7.710 -2.499 -1.438 1.00 92.31 79 CYS A C 1
ATOM 599 O O . CYS A 1 79 ? -7.283 -3.148 -0.484 1.00 92.31 79 CYS A O 1
ATOM 601 N N . TYR A 1 80 ? -8.840 -1.802 -1.386 1.00 89.62 80 TYR A N 1
ATOM 602 C CA . TYR A 1 80 ? -9.606 -1.636 -0.159 1.00 89.62 80 TYR A CA 1
ATOM 603 C C . TYR A 1 80 ? -11.010 -2.208 -0.298 1.00 89.62 80 TYR A C 1
ATOM 605 O O . TYR A 1 80 ? -11.697 -1.967 -1.294 1.00 89.62 80 TYR A O 1
ATOM 613 N N . LEU A 1 81 ? -11.437 -2.937 0.729 1.00 87.25 81 LEU A N 1
ATOM 614 C CA . LEU A 1 81 ? -12.826 -3.313 0.946 1.00 87.25 81 LEU A CA 1
ATOM 615 C C . LEU A 1 81 ? -13.300 -2.676 2.248 1.00 87.25 81 LEU A C 1
ATOM 617 O O . LEU A 1 81 ? -12.645 -2.809 3.283 1.00 87.25 81 LEU A O 1
ATOM 621 N N . LEU A 1 82 ? -14.446 -2.007 2.201 1.00 79.25 82 LEU A N 1
ATOM 622 C CA . LEU A 1 82 ? -15.116 -1.525 3.404 1.00 79.25 82 LEU A CA 1
ATOM 623 C C . LEU A 1 82 ? -16.262 -2.440 3.786 1.00 79.25 82 LEU A C 1
ATOM 625 O O . LEU A 1 82 ? -17.074 -2.792 2.931 1.00 79.25 82 LEU A O 1
ATOM 629 N N . ASP A 1 83 ? -16.359 -2.735 5.077 1.00 69.31 83 ASP A N 1
ATOM 630 C CA . ASP A 1 83 ? -17.554 -3.317 5.680 1.00 69.31 83 ASP A CA 1
ATOM 631 C C . ASP A 1 83 ? -18.423 -2.180 6.236 1.00 69.31 83 ASP A C 1
ATOM 633 O O . ASP A 1 83 ? -18.234 -1.691 7.351 1.00 69.31 83 ASP A O 1
ATOM 637 N N . GLY A 1 84 ? -19.295 -1.656 5.371 1.00 61.09 84 GLY A N 1
ATOM 638 C CA . GLY A 1 84 ? -20.201 -0.553 5.678 1.00 61.09 84 GLY A CA 1
ATOM 639 C C . GLY A 1 84 ? -21.639 -1.015 5.928 1.00 61.09 84 GLY A C 1
ATOM 640 O O . GLY A 1 84 ? -22.009 -2.154 5.664 1.00 61.09 84 GLY A O 1
ATOM 641 N N . ILE A 1 85 ? -22.490 -0.083 6.372 1.00 52.75 85 ILE A N 1
ATOM 642 C CA . ILE A 1 85 ? -23.906 -0.337 6.720 1.00 52.75 85 ILE A CA 1
ATOM 643 C C . ILE A 1 85 ? -24.723 -0.900 5.532 1.00 52.75 85 ILE A C 1
ATOM 645 O O . ILE A 1 85 ? -25.673 -1.645 5.754 1.00 52.75 85 ILE A O 1
ATOM 649 N N . ASP A 1 86 ? -24.315 -0.617 4.289 1.00 59.94 86 ASP A N 1
ATOM 650 C CA . ASP A 1 86 ? -24.989 -1.069 3.058 1.00 59.94 86 ASP A CA 1
ATOM 651 C C . ASP A 1 86 ? -24.267 -2.238 2.346 1.00 59.94 86 ASP A C 1
ATOM 653 O O . ASP A 1 86 ? -24.506 -2.490 1.164 1.00 59.94 86 ASP A O 1
ATOM 657 N N . GLY A 1 87 ? -23.362 -2.940 3.038 1.00 60.75 87 GLY A N 1
ATOM 658 C CA . GLY A 1 87 ? -22.593 -4.068 2.502 1.00 60.75 87 GLY A CA 1
ATOM 659 C C . GLY A 1 87 ? -21.183 -3.713 2.013 1.00 60.75 87 GLY A C 1
ATOM 660 O O . GLY A 1 87 ? -20.709 -2.585 2.170 1.00 60.75 87 GLY A O 1
ATOM 661 N N . ILE A 1 88 ? -20.503 -4.709 1.428 1.00 62.75 88 ILE A N 1
ATOM 662 C CA . ILE A 1 88 ? -19.095 -4.609 1.017 1.00 62.75 88 ILE A CA 1
ATOM 663 C C . ILE A 1 88 ? -18.950 -3.690 -0.200 1.00 62.75 88 ILE A C 1
ATOM 665 O O . ILE A 1 88 ? -19.545 -3.947 -1.249 1.00 62.75 88 ILE A O 1
ATOM 669 N N . LYS A 1 89 ? -18.108 -2.657 -0.088 1.00 72.00 89 LYS A N 1
ATOM 670 C CA . LYS A 1 89 ? -17.759 -1.754 -1.199 1.00 72.00 89 LYS A CA 1
ATOM 671 C C . LYS A 1 89 ? -16.266 -1.840 -1.515 1.00 72.00 89 LYS A C 1
ATOM 673 O O . LYS A 1 89 ? -15.444 -1.724 -0.610 1.00 72.00 89 LYS A O 1
ATOM 678 N N . ILE A 1 90 ? -15.936 -2.027 -2.796 1.00 67.62 90 ILE A N 1
ATOM 679 C CA . ILE A 1 90 ? -14.580 -1.819 -3.326 1.00 67.62 90 ILE A CA 1
ATOM 680 C C . ILE A 1 90 ? -14.426 -0.325 -3.577 1.00 67.62 90 ILE A C 1
ATOM 682 O O . ILE A 1 90 ? -15.293 0.266 -4.223 1.00 67.62 90 ILE A O 1
ATOM 686 N N . LEU A 1 91 ? -13.339 0.263 -3.090 1.00 72.75 91 LEU A N 1
ATOM 687 C CA . LEU A 1 91 ? -13.055 1.678 -3.294 1.00 72.75 91 LEU A CA 1
ATOM 688 C C . LEU A 1 91 ? -11.788 1.874 -4.112 1.00 72.75 91 LEU A C 1
ATOM 690 O O . LEU A 1 91 ? -10.789 1.179 -3.907 1.00 72.75 91 LEU A O 1
ATOM 694 N N . ASP A 1 92 ? -11.843 2.853 -5.007 1.00 71.75 92 ASP A N 1
ATOM 695 C CA . ASP A 1 92 ? -10.648 3.518 -5.505 1.00 71.75 92 ASP A CA 1
ATOM 696 C C . ASP A 1 92 ? -10.195 4.610 -4.517 1.00 71.75 92 ASP A C 1
ATOM 698 O O . ASP A 1 92 ? -10.846 4.883 -3.502 1.00 71.75 92 ASP A O 1
ATOM 702 N N . VAL A 1 93 ? -9.039 5.211 -4.795 1.00 68.75 93 VAL A N 1
ATOM 703 C CA . VAL A 1 93 ? -8.442 6.238 -3.931 1.00 68.75 93 VAL A CA 1
ATOM 704 C C . VAL A 1 93 ? -9.337 7.479 -3.836 1.00 68.75 93 VAL A C 1
ATOM 706 O O . VAL A 1 93 ? -9.488 8.052 -2.757 1.00 68.75 93 VAL A O 1
ATOM 709 N N . THR A 1 94 ? -9.989 7.877 -4.931 1.00 68.75 94 THR A N 1
ATOM 710 C CA . THR A 1 94 ? -10.872 9.051 -4.953 1.00 68.75 94 THR A CA 1
ATOM 711 C C . THR A 1 94 ? -12.080 8.855 -4.039 1.00 68.75 94 THR A C 1
ATOM 713 O O . THR A 1 94 ? -12.399 9.736 -3.243 1.00 68.75 94 THR A O 1
ATOM 716 N N . ALA A 1 95 ? -12.690 7.670 -4.063 1.00 70.25 95 ALA A N 1
ATOM 717 C CA . ALA A 1 95 ? -13.803 7.326 -3.190 1.00 70.25 95 ALA A CA 1
ATOM 718 C C . ALA A 1 95 ? -13.400 7.279 -1.703 1.00 70.25 95 ALA A C 1
ATOM 720 O O . ALA A 1 95 ? -14.240 7.510 -0.834 1.00 70.25 95 ALA A O 1
ATOM 721 N N . ILE A 1 96 ? -12.126 7.014 -1.389 1.00 69.00 96 ILE A N 1
ATOM 722 C CA . ILE A 1 96 ? -11.599 7.129 -0.020 1.00 69.00 96 ILE A CA 1
ATOM 723 C C . ILE A 1 96 ? -11.471 8.589 0.413 1.00 69.00 96 ILE A C 1
ATOM 725 O O . ILE A 1 96 ? -11.866 8.919 1.531 1.00 69.00 96 ILE A O 1
ATOM 729 N N . ASN A 1 97 ? -10.990 9.472 -0.462 1.00 64.25 97 ASN A N 1
ATOM 730 C CA . ASN A 1 97 ? -10.953 10.906 -0.168 1.00 64.25 97 ASN A CA 1
ATOM 731 C C . ASN A 1 97 ? -12.366 11.469 0.063 1.00 64.25 97 ASN A C 1
ATOM 733 O O . ASN A 1 97 ? -12.585 12.246 0.995 1.00 64.25 97 ASN A O 1
ATOM 737 N N . ASP A 1 98 ? -13.355 11.010 -0.708 1.00 65.44 98 ASP A N 1
ATOM 738 C CA . ASP A 1 98 ? -14.760 11.386 -0.517 1.00 65.44 98 ASP A CA 1
ATOM 739 C C . ASP A 1 98 ? -15.324 10.934 0.841 1.00 65.44 98 ASP A C 1
ATOM 741 O O . ASP A 1 98 ? -16.155 11.631 1.432 1.00 65.44 98 ASP A O 1
ATOM 745 N N . LEU A 1 99 ? -14.850 9.807 1.388 1.00 64.12 99 LEU A N 1
ATOM 746 C CA . LEU A 1 99 ? -15.231 9.371 2.734 1.00 64.12 99 LEU A CA 1
ATOM 747 C C . LEU A 1 99 ? -14.726 10.325 3.820 1.00 64.12 99 LEU A C 1
ATOM 749 O O . LEU A 1 99 ? -15.426 10.512 4.808 1.00 64.12 99 LEU A O 1
ATOM 753 N N . PHE A 1 100 ? -13.578 10.980 3.647 1.00 57.31 100 PHE A N 1
ATOM 754 C CA . PHE A 1 100 ? -13.080 11.952 4.630 1.00 57.31 100 PHE A CA 1
ATOM 755 C C . PHE A 1 100 ? -13.815 13.293 4.593 1.00 57.31 100 PHE A C 1
ATOM 757 O O . PHE A 1 100 ? -13.971 13.936 5.630 1.00 57.31 100 PHE A O 1
ATOM 764 N N . ASN A 1 101 ? -14.325 13.692 3.425 1.00 58.62 101 ASN A N 1
ATOM 765 C CA . ASN A 1 101 ? -15.216 14.852 3.308 1.00 58.62 101 ASN A CA 1
ATOM 766 C C . ASN A 1 101 ? -16.617 14.577 3.876 1.00 58.62 101 ASN A C 1
ATOM 768 O O . ASN A 1 101 ? -17.410 15.498 4.089 1.00 58.62 101 ASN A O 1
ATOM 772 N N . CYS A 1 102 ? -16.938 13.310 4.134 1.00 51.47 102 CYS A N 1
ATOM 773 C CA . CYS A 1 102 ? -18.132 12.941 4.863 1.00 51.47 102 CYS A CA 1
ATOM 774 C C . CYS A 1 102 ? -17.890 13.215 6.366 1.00 51.47 102 CYS A C 1
ATOM 776 O O . CYS A 1 102 ? -16.831 12.878 6.891 1.00 51.47 102 CYS A O 1
ATOM 778 N N . PRO A 1 103 ? -18.836 13.827 7.102 1.00 50.44 103 PRO A N 1
ATOM 779 C CA . PRO A 1 103 ? -18.711 14.048 8.542 1.00 50.44 103 PRO A CA 1
ATOM 780 C C . PRO A 1 103 ? -18.875 12.714 9.287 1.00 50.44 103 PRO A C 1
ATOM 782 O O . PRO A 1 103 ? -19.902 12.443 9.917 1.00 50.44 103 PRO A O 1
ATOM 785 N N . ILE A 1 104 ? -17.893 11.822 9.161 1.00 52.69 104 ILE A N 1
ATOM 786 C CA . ILE A 1 104 ? -17.980 10.471 9.700 1.00 52.69 104 ILE A CA 1
ATOM 787 C C . ILE A 1 104 ? -17.619 10.529 11.183 1.00 52.69 104 ILE A C 1
ATOM 789 O O . ILE A 1 104 ? -16.466 10.567 11.590 1.00 52.69 104 ILE A O 1
ATOM 793 N N . SER A 1 105 ? -18.654 10.485 12.015 1.00 49.09 105 SER A N 1
ATOM 794 C CA . SER A 1 105 ? -18.574 10.291 13.469 1.00 49.09 105 SER A CA 1
ATOM 795 C C . SER A 1 105 ? -18.183 8.857 13.882 1.00 49.09 105 SER A C 1
ATOM 797 O O . SER A 1 105 ? -18.399 8.465 15.028 1.00 49.09 105 SER A O 1
ATOM 799 N N . LYS A 1 106 ? -17.657 8.040 12.958 1.00 54.97 106 LYS A N 1
ATOM 800 C CA . LYS A 1 106 ? -17.435 6.596 13.120 1.00 54.97 106 LYS A CA 1
ATOM 801 C C . LYS A 1 106 ? -16.101 6.149 12.516 1.00 54.97 106 LYS A C 1
ATOM 803 O O . LYS A 1 106 ? -15.767 6.498 11.392 1.00 54.97 106 LYS A O 1
ATOM 808 N N . SER A 1 107 ? -15.388 5.311 13.259 1.00 62.12 107 SER A N 1
ATOM 809 C CA . SER A 1 107 ? -14.269 4.501 12.776 1.00 62.12 107 SER A CA 1
ATOM 810 C C . SER A 1 107 ? -14.709 3.633 11.592 1.00 62.12 107 SER A C 1
ATOM 812 O O . SER A 1 107 ? -15.673 2.874 11.715 1.00 62.12 107 SER A O 1
ATOM 814 N N . ILE A 1 108 ? -14.018 3.740 10.457 1.00 75.94 108 ILE A N 1
ATOM 815 C CA . ILE A 1 108 ? -14.277 2.909 9.278 1.00 75.94 108 ILE A CA 1
ATOM 816 C C . ILE A 1 108 ? -13.355 1.693 9.340 1.00 75.94 108 ILE A C 1
ATOM 818 O O . ILE A 1 108 ? -12.139 1.835 9.181 1.00 75.94 108 ILE A O 1
ATOM 822 N N . LYS A 1 109 ? -13.936 0.504 9.536 1.00 85.38 109 LYS A N 1
ATOM 823 C CA . LYS A 1 109 ? -13.202 -0.754 9.383 1.00 85.38 109 LYS A CA 1
ATOM 824 C C . LYS A 1 109 ? -12.894 -0.978 7.904 1.00 85.38 109 LYS A C 1
ATOM 826 O O . LYS A 1 109 ? -13.790 -0.937 7.059 1.00 85.38 109 LYS A O 1
ATOM 831 N N . ILE A 1 110 ? -11.625 -1.212 7.605 1.00 87.81 110 ILE A N 1
ATOM 832 C CA . ILE A 1 110 ? -11.086 -1.404 6.264 1.00 87.81 110 ILE A CA 1
ATOM 833 C C . ILE A 1 110 ? -10.322 -2.724 6.205 1.00 87.81 110 ILE A C 1
ATOM 835 O O . ILE A 1 110 ? -9.519 -3.052 7.082 1.00 87.81 110 ILE A O 1
ATOM 839 N N . TYR A 1 111 ? -10.581 -3.476 5.145 1.00 91.44 111 TYR A N 1
ATOM 840 C CA . TYR A 1 111 ? -9.829 -4.662 4.774 1.00 91.44 111 TYR A CA 1
ATOM 841 C C . TYR A 1 111 ? -8.924 -4.281 3.612 1.00 91.44 111 TYR A C 1
ATOM 843 O O . TYR A 1 111 ? -9.388 -3.787 2.580 1.00 91.44 111 TYR A O 1
ATOM 851 N N . VAL A 1 112 ? -7.628 -4.506 3.780 1.00 93.94 112 VAL A N 1
ATOM 852 C CA . VAL A 1 112 ? -6.622 -4.219 2.765 1.00 93.94 112 VAL A CA 1
ATOM 853 C C . VAL A 1 112 ? -6.286 -5.519 2.056 1.00 93.94 112 VAL A C 1
ATOM 855 O O . VAL A 1 112 ? -5.857 -6.495 2.674 1.00 93.94 112 VAL A O 1
ATOM 858 N N . ILE A 1 113 ? -6.490 -5.534 0.745 1.00 94.94 113 ILE A N 1
ATOM 859 C CA . ILE A 1 113 ? -6.286 -6.691 -0.116 1.00 94.94 113 ILE A CA 1
ATOM 860 C C . ILE A 1 113 ? -5.069 -6.439 -1.004 1.00 94.94 113 ILE A C 1
ATOM 862 O O . ILE A 1 113 ? -5.046 -5.487 -1.781 1.00 94.94 113 ILE A O 1
ATOM 866 N N . GLY A 1 114 ? -4.072 -7.315 -0.903 1.00 95.69 114 GLY A N 1
ATOM 867 C CA . GLY A 1 114 ? -2.932 -7.369 -1.811 1.00 95.69 114 GLY A CA 1
ATOM 868 C C . GLY A 1 114 ? -3.243 -8.257 -3.011 1.00 95.69 114 GLY A C 1
ATOM 869 O O . GLY A 1 114 ? -3.787 -9.358 -2.857 1.00 95.69 114 GLY A O 1
ATOM 870 N N . ILE A 1 115 ? -2.896 -7.795 -4.211 1.00 95.12 115 ILE A N 1
ATOM 871 C CA . ILE A 1 115 ? -3.037 -8.560 -5.451 1.00 95.12 115 ILE A CA 1
ATOM 872 C C . ILE A 1 115 ? -1.698 -8.574 -6.177 1.00 95.12 115 ILE A C 1
ATOM 874 O O . ILE A 1 115 ? -1.152 -7.529 -6.517 1.00 95.12 115 ILE A O 1
ATOM 878 N N . ASP A 1 116 ? -1.207 -9.774 -6.460 1.00 95.38 116 ASP A N 1
ATOM 879 C CA . ASP A 1 116 ? 0.034 -9.986 -7.198 1.00 95.38 116 ASP A CA 1
ATOM 880 C C . ASP A 1 116 ? -0.041 -9.329 -8.582 1.00 95.38 116 ASP A C 1
ATOM 882 O O . ASP A 1 116 ? -1.064 -9.407 -9.283 1.00 95.38 116 ASP A O 1
ATOM 886 N N . ALA A 1 117 ? 1.045 -8.673 -8.978 1.00 94.44 117 ALA A N 1
ATOM 887 C CA . ALA A 1 117 ? 1.179 -8.134 -10.314 1.00 94.44 117 ALA A CA 1
ATOM 888 C C . ALA A 1 117 ? 1.173 -9.264 -11.363 1.00 94.44 117 ALA A C 1
ATOM 890 O O . ALA A 1 117 ? 1.699 -10.356 -11.119 1.00 94.44 117 ALA A O 1
ATOM 891 N N . PRO A 1 118 ? 0.622 -9.018 -12.564 1.00 93.38 118 PRO A N 1
ATOM 892 C CA . PRO A 1 118 ? 0.721 -9.954 -13.680 1.00 93.38 118 PRO A CA 1
ATOM 893 C C . PRO A 1 118 ? 2.177 -10.323 -14.010 1.00 93.38 118 PRO A C 1
ATOM 895 O O . PRO A 1 118 ? 3.076 -9.477 -13.975 1.00 93.38 118 PRO A O 1
ATOM 898 N N . GLN A 1 119 ? 2.428 -11.573 -14.397 1.00 92.31 119 GLN A N 1
ATOM 899 C CA . GLN A 1 119 ? 3.778 -12.078 -14.650 1.00 92.31 119 GLN A CA 1
ATOM 900 C C . GLN A 1 119 ? 4.484 -11.322 -15.780 1.00 92.31 119 GLN A C 1
ATOM 902 O O . GLN A 1 119 ? 5.698 -11.144 -15.734 1.00 92.31 119 GLN A O 1
ATOM 907 N N . ASN A 1 120 ? 3.749 -10.833 -16.782 1.00 92.12 120 ASN A N 1
ATOM 908 C CA . ASN A 1 120 ? 4.317 -10.003 -17.847 1.00 92.12 120 ASN A CA 1
ATOM 909 C C . ASN A 1 120 ? 4.813 -8.638 -17.340 1.00 92.12 120 ASN A C 1
ATOM 911 O O . ASN A 1 120 ? 5.785 -8.123 -17.887 1.00 92.12 120 ASN A O 1
ATOM 915 N N . VAL A 1 121 ? 4.188 -8.073 -16.301 1.00 93.56 121 VAL A N 1
ATOM 916 C CA . VAL A 1 121 ? 4.666 -6.850 -15.638 1.00 93.56 121 VAL A CA 1
ATOM 917 C C . VAL A 1 121 ? 5.917 -7.165 -14.824 1.00 93.56 121 VAL A C 1
ATOM 919 O O . VAL A 1 121 ? 6.940 -6.510 -15.009 1.00 93.56 121 VAL A O 1
ATOM 922 N N . LYS A 1 122 ? 5.878 -8.226 -14.006 1.00 92.81 122 LYS A N 1
ATOM 923 C CA . LYS A 1 122 ? 7.024 -8.659 -13.184 1.00 92.81 122 LYS A CA 1
ATOM 924 C C . LYS A 1 122 ? 8.255 -9.034 -14.010 1.00 92.81 122 LYS A C 1
ATOM 926 O O . LYS A 1 122 ? 9.381 -8.784 -13.597 1.00 92.81 122 LYS A O 1
ATOM 931 N N . ASN A 1 123 ? 8.041 -9.596 -15.198 1.00 94.31 123 ASN A N 1
ATOM 932 C CA . ASN A 1 123 ? 9.104 -9.974 -16.128 1.00 94.31 123 ASN A CA 1
ATOM 933 C C . ASN A 1 123 ? 9.616 -8.809 -16.986 1.00 94.31 123 ASN A C 1
ATOM 935 O O . ASN A 1 123 ? 10.453 -9.043 -17.855 1.00 94.31 123 ASN A O 1
ATOM 939 N N . CYS A 1 124 ? 9.117 -7.584 -16.801 1.00 96.94 124 CYS A N 1
ATOM 940 C CA . CYS A 1 124 ? 9.599 -6.405 -17.508 1.00 96.94 124 CYS A CA 1
ATOM 941 C C . CYS A 1 124 ? 10.535 -5.599 -16.590 1.00 96.94 124 CYS A C 1
ATOM 943 O O . CYS A 1 124 ? 10.047 -4.820 -15.770 1.00 96.94 124 CYS A O 1
ATOM 945 N N . PRO A 1 125 ? 11.873 -5.727 -16.727 1.00 95.81 125 PRO A N 1
ATOM 946 C CA . PRO A 1 125 ? 12.813 -5.111 -15.790 1.00 95.81 125 PRO A CA 1
ATOM 947 C C . PRO A 1 125 ? 12.653 -3.596 -15.706 1.00 95.81 125 PRO A C 1
ATOM 949 O O . PRO A 1 125 ? 12.663 -3.043 -14.618 1.00 95.81 125 PRO A O 1
ATOM 952 N N . LYS A 1 126 ? 12.402 -2.944 -16.848 1.00 96.75 126 LYS A N 1
ATOM 953 C CA . LYS A 1 126 ? 12.201 -1.495 -16.919 1.00 96.75 126 LYS A CA 1
ATOM 954 C C . LYS A 1 126 ? 10.960 -1.025 -16.152 1.00 96.75 126 LYS A C 1
ATOM 956 O O . LYS A 1 126 ? 10.977 0.048 -15.567 1.00 96.75 126 LYS A O 1
ATOM 961 N N . LEU A 1 127 ? 9.874 -1.805 -16.155 1.00 95.25 127 LEU A N 1
ATOM 962 C CA . LEU A 1 127 ? 8.685 -1.453 -15.371 1.00 95.25 127 LEU A CA 1
ATOM 963 C C . LEU A 1 127 ? 8.957 -1.598 -13.874 1.00 95.25 127 LEU A C 1
ATOM 965 O O . LEU A 1 127 ? 8.546 -0.735 -13.106 1.00 95.25 127 LEU A O 1
ATOM 969 N N . ILE A 1 128 ? 9.659 -2.658 -13.471 1.00 96.56 128 ILE A N 1
ATOM 970 C CA . ILE A 1 128 ? 10.057 -2.858 -12.073 1.00 96.56 128 ILE A CA 1
ATOM 971 C C . ILE A 1 128 ? 11.000 -1.749 -11.602 1.00 96.56 128 ILE A C 1
ATOM 973 O O . ILE A 1 128 ? 10.780 -1.187 -10.536 1.00 96.56 128 ILE A O 1
ATOM 977 N N . GLU A 1 129 ? 11.999 -1.399 -12.410 1.00 96.31 129 GLU A N 1
ATOM 978 C CA . GLU A 1 129 ? 12.934 -0.307 -12.130 1.00 96.31 129 GLU A CA 1
ATOM 979 C C . GLU A 1 129 ? 12.193 1.017 -11.925 1.00 96.31 129 GLU A C 1
ATOM 981 O O . GLU A 1 129 ? 12.362 1.645 -10.885 1.00 96.31 129 GLU A O 1
ATOM 986 N N . ASN A 1 130 ? 11.276 1.375 -12.830 1.00 94.81 130 ASN A N 1
ATOM 987 C CA . ASN A 1 130 ? 10.468 2.587 -12.691 1.00 94.81 130 ASN A CA 1
ATOM 988 C C . ASN A 1 130 ? 9.634 2.598 -11.395 1.00 94.81 130 ASN A C 1
ATOM 990 O O . ASN A 1 130 ? 9.553 3.628 -10.730 1.00 94.81 130 ASN A O 1
ATOM 994 N N . TRP A 1 131 ? 9.017 1.471 -11.017 1.00 94.75 131 TRP A N 1
ATOM 995 C CA . TRP A 1 131 ? 8.273 1.372 -9.753 1.00 94.75 131 TRP A CA 1
ATOM 996 C C . TRP A 1 131 ? 9.180 1.583 -8.539 1.00 94.75 131 TRP A C 1
ATOM 998 O O . TRP A 1 131 ? 8.824 2.325 -7.625 1.00 94.75 131 TRP A O 1
ATOM 1008 N N . CYS A 1 132 ? 10.359 0.963 -8.534 1.00 94.69 132 CYS A N 1
ATOM 1009 C CA . CYS A 1 132 ? 11.350 1.150 -7.479 1.00 94.69 132 CYS A CA 1
ATOM 1010 C C . CYS A 1 132 ? 11.838 2.602 -7.394 1.00 94.69 132 CYS A C 1
ATOM 1012 O O . CYS A 1 132 ? 11.977 3.130 -6.294 1.00 94.69 132 CYS A O 1
ATOM 1014 N N . GLU A 1 133 ? 12.083 3.259 -8.531 1.00 93.81 133 GLU A N 1
ATOM 1015 C CA . GLU A 1 133 ? 12.510 4.661 -8.578 1.00 93.81 133 GLU A CA 1
ATOM 1016 C C . GLU A 1 133 ? 11.443 5.606 -8.023 1.00 93.81 133 GLU A C 1
ATOM 1018 O O . GLU A 1 133 ? 11.762 6.446 -7.179 1.00 93.81 133 GLU A O 1
ATOM 1023 N N . ILE A 1 134 ? 10.180 5.436 -8.434 1.00 91.25 134 ILE A N 1
ATOM 1024 C CA . ILE A 1 134 ? 9.050 6.223 -7.920 1.00 91.25 134 ILE A CA 1
ATOM 1025 C C . ILE A 1 134 ? 8.937 6.031 -6.409 1.00 91.25 134 ILE A C 1
ATOM 1027 O O . ILE A 1 134 ? 8.985 7.006 -5.661 1.00 91.25 134 ILE A O 1
ATOM 1031 N N . ASN A 1 135 ? 8.879 4.783 -5.942 1.00 92.31 135 ASN A N 1
ATOM 1032 C CA . ASN A 1 135 ? 8.730 4.492 -4.520 1.00 92.31 135 ASN A CA 1
ATOM 1033 C C . ASN A 1 135 ? 9.891 5.077 -3.709 1.00 92.31 135 ASN 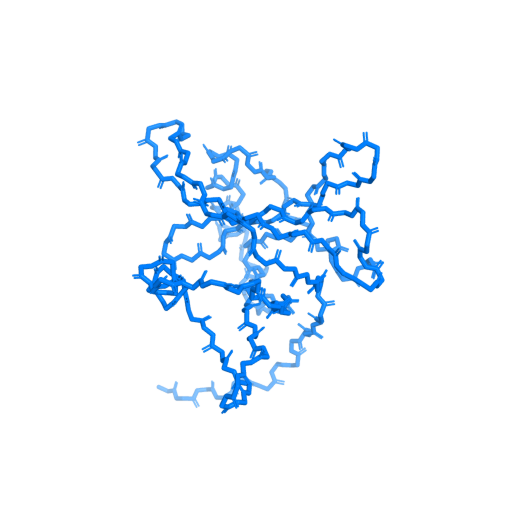A C 1
ATOM 1035 O O . ASN A 1 135 ? 9.653 5.764 -2.720 1.00 92.31 135 ASN A O 1
ATOM 1039 N N . LYS A 1 136 ? 11.138 4.910 -4.166 1.00 92.12 136 LYS A N 1
ATOM 1040 C CA . LYS A 1 136 ? 12.321 5.516 -3.537 1.00 92.12 136 LYS A CA 1
ATOM 1041 C C . LYS A 1 136 ? 12.235 7.040 -3.473 1.00 92.12 136 LYS A C 1
ATOM 1043 O O . LYS A 1 136 ? 12.585 7.628 -2.451 1.00 92.12 136 LYS A O 1
ATOM 1048 N N . SER A 1 137 ? 11.782 7.684 -4.551 1.00 89.62 137 SER A N 1
ATOM 1049 C CA . SER A 1 137 ? 11.630 9.143 -4.603 1.00 89.62 137 SER A CA 1
ATOM 1050 C C . SER A 1 137 ? 10.599 9.666 -3.598 1.00 89.62 137 SER A C 1
ATOM 1052 O O . SER A 1 137 ? 10.698 10.811 -3.168 1.00 89.62 137 SER A O 1
ATOM 1054 N N . LEU A 1 138 ? 9.682 8.803 -3.159 1.00 88.44 138 LEU A N 1
ATOM 1055 C CA . LEU A 1 138 ? 8.627 9.090 -2.190 1.00 88.44 138 LEU A CA 1
ATOM 1056 C C . LEU A 1 138 ? 8.926 8.503 -0.797 1.00 88.44 138 LEU A C 1
ATOM 1058 O O . LEU A 1 138 ? 8.031 8.354 0.026 1.00 88.44 138 LEU A O 1
ATOM 1062 N N . GLY A 1 139 ? 10.185 8.145 -0.515 1.00 86.62 139 GLY A N 1
ATOM 1063 C CA . GLY A 1 139 ? 10.603 7.614 0.792 1.00 86.62 139 GLY A CA 1
ATOM 1064 C C . GLY A 1 139 ? 10.224 6.148 1.047 1.00 86.62 139 GLY A C 1
ATOM 1065 O O . GLY A 1 139 ? 10.375 5.651 2.164 1.00 86.62 139 GLY A O 1
ATOM 1066 N N . GLY A 1 140 ? 9.739 5.454 0.021 1.00 89.25 140 GLY A N 1
ATOM 1067 C CA . GLY A 1 140 ? 9.405 4.037 0.024 1.00 89.25 140 GLY A CA 1
ATOM 1068 C C . GLY A 1 140 ? 10.574 3.112 -0.353 1.00 89.25 140 GLY A C 1
ATOM 1069 O O . GLY A 1 140 ? 11.723 3.546 -0.483 1.00 89.25 140 GLY A O 1
ATOM 1070 N N . PRO A 1 141 ? 10.297 1.806 -0.515 1.00 91.56 141 PRO A N 1
ATOM 1071 C CA . PRO A 1 141 ? 11.305 0.804 -0.859 1.00 91.56 141 PRO A CA 1
ATOM 1072 C C . PRO A 1 141 ? 11.873 0.992 -2.273 1.00 91.56 141 PRO A C 1
ATOM 1074 O O . PRO A 1 141 ? 11.136 1.246 -3.222 1.00 91.56 141 PRO A O 1
ATOM 1077 N N . ASP A 1 142 ? 13.182 0.774 -2.425 1.00 93.19 142 ASP A N 1
ATOM 1078 C CA . ASP A 1 142 ? 13.896 0.850 -3.709 1.00 93.19 142 ASP A CA 1
ATOM 1079 C C . ASP A 1 142 ? 14.132 -0.515 -4.377 1.00 93.19 142 ASP A C 1
ATOM 1081 O O . ASP A 1 142 ? 14.754 -0.605 -5.435 1.00 93.19 142 ASP A O 1
ATOM 1085 N N . THR A 1 143 ? 13.635 -1.586 -3.759 1.00 94.12 143 THR A N 1
ATOM 1086 C CA . THR A 1 143 ? 13.788 -2.959 -4.234 1.00 94.12 143 THR A CA 1
ATOM 1087 C C . THR A 1 143 ? 12.434 -3.648 -4.228 1.00 94.12 143 THR A C 1
ATOM 1089 O O . THR A 1 143 ? 11.812 -3.779 -3.173 1.00 94.12 143 THR A O 1
ATOM 1092 N N . TYR A 1 144 ? 11.999 -4.139 -5.392 1.00 94.25 144 TYR A N 1
ATOM 1093 C CA . TYR A 1 144 ? 10.757 -4.896 -5.503 1.00 94.25 144 TYR A CA 1
ATOM 1094 C C . TYR A 1 144 ? 10.840 -6.198 -4.709 1.00 94.25 144 TYR A C 1
ATOM 1096 O O . TYR A 1 144 ? 11.666 -7.073 -4.981 1.00 94.25 144 TYR A O 1
ATOM 1104 N N . THR A 1 145 ? 9.959 -6.323 -3.721 1.00 90.75 145 THR A N 1
ATOM 1105 C CA . THR A 1 145 ? 9.807 -7.519 -2.896 1.00 90.75 145 THR A CA 1
ATOM 1106 C C . THR A 1 145 ? 8.327 -7.808 -2.684 1.00 90.75 145 THR A C 1
ATOM 1108 O O . THR A 1 145 ? 7.489 -6.912 -2.734 1.00 90.75 145 THR A O 1
ATOM 1111 N N . GLN A 1 146 ? 8.000 -9.073 -2.426 1.00 92.00 146 GLN A N 1
ATOM 1112 C CA . GLN A 1 146 ? 6.628 -9.507 -2.155 1.00 92.00 146 GLN A CA 1
ATOM 1113 C C . GLN A 1 146 ? 6.500 -10.020 -0.716 1.00 92.00 146 GLN A C 1
ATOM 1115 O O . GLN A 1 146 ? 6.069 -11.151 -0.485 1.00 92.00 146 GLN A O 1
ATOM 1120 N N . ALA A 1 147 ? 6.925 -9.214 0.265 1.00 91.12 147 ALA A N 1
ATOM 1121 C CA . ALA A 1 147 ? 6.926 -9.606 1.679 1.00 91.12 147 ALA A CA 1
ATOM 1122 C C . ALA A 1 147 ? 5.529 -10.039 2.166 1.00 91.12 147 ALA A C 1
ATOM 1124 O O . ALA A 1 147 ? 5.396 -11.048 2.860 1.00 91.12 147 ALA A O 1
ATOM 1125 N N . TRP A 1 148 ? 4.477 -9.354 1.708 1.00 92.38 148 TRP A N 1
ATOM 1126 C CA . TRP A 1 148 ? 3.074 -9.666 2.001 1.00 92.38 148 TRP A CA 1
ATOM 1127 C C . TRP A 1 148 ? 2.623 -11.091 1.615 1.00 92.38 148 TRP A C 1
ATOM 1129 O O . TRP A 1 148 ? 1.676 -11.620 2.207 1.00 92.38 148 TRP A O 1
ATOM 1139 N N . LEU A 1 149 ? 3.296 -11.752 0.660 1.00 89.38 149 LEU A N 1
ATOM 1140 C CA . LEU A 1 149 ? 2.997 -13.141 0.286 1.00 89.38 149 LEU A CA 1
ATOM 1141 C C . LEU A 1 149 ? 3.538 -14.168 1.289 1.00 89.38 149 LEU A C 1
ATOM 1143 O O . LEU A 1 149 ? 3.001 -15.274 1.350 1.00 89.38 149 LEU A O 1
ATOM 1147 N N . GLY A 1 150 ? 4.596 -13.829 2.031 1.00 78.56 150 GLY A N 1
ATOM 1148 C CA . GLY A 1 150 ? 5.226 -14.707 3.024 1.00 78.56 150 GLY A CA 1
ATOM 1149 C C . GLY A 1 150 ? 4.819 -14.427 4.473 1.00 78.56 150 GLY A C 1
ATOM 1150 O O . GLY A 1 150 ? 5.127 -15.244 5.337 1.00 78.56 150 GLY A O 1
ATOM 1151 N N . ALA A 1 151 ? 4.170 -13.285 4.719 1.00 60.38 151 ALA A N 1
ATOM 1152 C CA . ALA A 1 151 ? 3.686 -12.859 6.033 1.00 60.38 151 ALA A CA 1
ATOM 1153 C C . ALA A 1 151 ? 2.472 -13.654 6.536 1.00 60.38 151 ALA A C 1
ATOM 1155 O O . ALA A 1 151 ? 1.731 -14.210 5.693 1.00 60.38 151 ALA A O 1
#